Protein AF-A0A2U9IDK9-F1 (afdb_monomer_lite)

Secondary structure (DSSP, 8-state):
-HHHHHHHHHHHHHHHHHTTSEEEEEE-SSS-EEEEEE-HHHHHHHHHHHHHHHHHHHHHHHHHHTT-GGGGGGGTTTHHHHHHTTSS-HHHHHHHHHHHHH-

Foldseek 3Di:
DVVVVVVVVVVVVVVCVVVQQKDWDWDDDPDTDIDIDGDPVVVVVVVVVVVVLLVVLVVLLVCLVVVVCVCNVVCVVSVVVCPVVVSDDPVSVVSVVVVVVVD

Structure (mmCIF, N/CA/C/O backbone):
data_AF-A0A2U9IDK9-F1
#
_entry.id   AF-A0A2U9IDK9-F1
#
loop_
_atom_site.group_PDB
_atom_site.id
_atom_site.type_symbol
_atom_site.label_atom_id
_atom_site.label_alt_id
_atom_site.label_comp_id
_atom_site.label_asym_id
_atom_site.label_entity_id
_atom_site.label_seq_id
_atom_site.pdbx_PDB_ins_code
_atom_site.Cartn_x
_atom_site.Cartn_y
_atom_site.Cartn_z
_atom_site.occupancy
_atom_site.B_iso_or_equiv
_atom_site.auth_seq_id
_atom_site.auth_comp_id
_atom_site.auth_asym_id
_atom_site.auth_atom_id
_atom_site.pdbx_PDB_model_num
ATOM 1 N N . MET A 1 1 ? -22.732 -5.585 -9.496 1.00 64.12 1 MET A N 1
ATOM 2 C CA . MET A 1 1 ? -21.312 -5.197 -9.414 1.00 64.12 1 MET A CA 1
ATOM 3 C C . MET A 1 1 ? -21.057 -4.376 -8.162 1.00 64.12 1 MET A C 1
ATOM 5 O O . MET A 1 1 ? -20.640 -4.989 -7.199 1.00 64.12 1 MET A O 1
ATOM 9 N N . LEU A 1 2 ? -21.481 -3.107 -8.065 1.00 71.50 2 LEU A N 1
ATOM 10 C CA . LEU A 1 2 ? -21.197 -2.252 -6.887 1.00 71.50 2 LEU A CA 1
ATOM 11 C C . LEU A 1 2 ? -21.511 -2.872 -5.511 1.00 71.50 2 LEU A C 1
ATOM 13 O O . LEU A 1 2 ? -20.760 -2.695 -4.563 1.00 71.50 2 LEU A O 1
ATOM 17 N N . ARG A 1 3 ? -22.618 -3.614 -5.377 1.00 75.12 3 ARG A N 1
ATOM 18 C CA . ARG A 1 3 ? -22.968 -4.266 -4.103 1.00 75.12 3 ARG A CA 1
ATOM 19 C C . ARG A 1 3 ? -22.030 -5.423 -3.739 1.00 75.12 3 ARG A C 1
ATOM 21 O O . ARG A 1 3 ? -21.722 -5.598 -2.573 1.00 75.12 3 ARG A O 1
ATOM 28 N N . GLN A 1 4 ? -21.575 -6.172 -4.740 1.00 74.44 4 GLN A N 1
ATOM 29 C CA . GLN A 1 4 ? -20.641 -7.280 -4.556 1.00 74.44 4 GLN A CA 1
ATOM 30 C C . GLN A 1 4 ? -19.267 -6.759 -4.108 1.00 74.44 4 GLN A C 1
ATOM 32 O O . GLN A 1 4 ? -18.688 -7.296 -3.175 1.00 74.44 4 GLN A O 1
ATOM 37 N N . GLU A 1 5 ? -18.806 -5.653 -4.696 1.00 88.38 5 GLU A N 1
ATOM 38 C CA . GLU A 1 5 ? -17.561 -4.981 -4.297 1.00 88.38 5 GLU A CA 1
ATOM 39 C C . GLU A 1 5 ? -17.607 -4.495 -2.839 1.00 88.38 5 GLU A C 1
ATOM 41 O O . GLU A 1 5 ? -16.624 -4.605 -2.109 1.00 88.38 5 GLU A O 1
ATOM 46 N N . VAL A 1 6 ? -18.762 -3.995 -2.381 1.00 89.31 6 VAL A N 1
ATOM 47 C CA . VAL A 1 6 ? -18.945 -3.596 -0.976 1.00 89.31 6 VAL A CA 1
ATOM 48 C C . VAL A 1 6 ? -18.820 -4.797 -0.040 1.00 89.31 6 VAL A C 1
ATOM 50 O O . VAL A 1 6 ? -18.098 -4.712 0.952 1.00 89.31 6 VAL A O 1
ATOM 53 N N . ASP A 1 7 ? -19.476 -5.914 -0.357 1.00 90.50 7 ASP A N 1
ATOM 54 C CA . ASP A 1 7 ? -19.435 -7.121 0.475 1.00 90.50 7 ASP A CA 1
ATOM 55 C C . ASP A 1 7 ? -18.007 -7.705 0.554 1.00 90.50 7 ASP A C 1
ATOM 57 O O . ASP A 1 7 ? -17.561 -8.141 1.621 1.00 90.50 7 ASP A O 1
ATOM 61 N N . GLU A 1 8 ? -17.259 -7.659 -0.553 1.00 94.25 8 GLU A N 1
ATOM 62 C CA . GLU A 1 8 ? -15.853 -8.077 -0.622 1.00 94.25 8 GLU A CA 1
ATOM 63 C C . GLU A 1 8 ? -14.946 -7.186 0.245 1.00 94.25 8 GLU A C 1
ATOM 65 O O . GLU A 1 8 ? -14.144 -7.695 1.034 1.00 94.25 8 GLU A O 1
ATOM 70 N N . ILE A 1 9 ? -15.116 -5.860 0.183 1.00 92.56 9 ILE A N 1
ATOM 71 C CA . ILE A 1 9 ? -14.370 -4.918 1.031 1.00 92.56 9 ILE A CA 1
ATOM 72 C C . ILE A 1 9 ? -14.716 -5.112 2.513 1.00 92.56 9 ILE A C 1
ATOM 74 O O . ILE A 1 9 ? -13.826 -5.083 3.365 1.00 92.56 9 ILE A O 1
ATOM 78 N N . GLU A 1 10 ? -15.987 -5.343 2.851 1.00 92.69 10 GLU A N 1
ATOM 79 C CA . GLU A 1 10 ? -16.385 -5.626 4.232 1.00 92.69 10 GLU A CA 1
ATOM 80 C C . GLU A 1 10 ? -15.751 -6.916 4.765 1.00 92.69 10 GLU A C 1
ATOM 82 O O . GLU A 1 10 ? -15.337 -6.969 5.929 1.00 92.69 10 GLU A O 1
ATOM 87 N N . ALA A 1 11 ? -15.663 -7.960 3.937 1.00 95.06 11 ALA A N 1
ATOM 88 C CA . ALA A 1 11 ? -14.993 -9.203 4.302 1.00 95.06 11 ALA A CA 1
ATOM 89 C C . ALA A 1 11 ? -13.490 -8.984 4.537 1.00 95.06 11 ALA A C 1
ATOM 91 O O . ALA A 1 11 ? -12.954 -9.468 5.538 1.00 95.06 11 ALA A O 1
ATOM 92 N N . LEU A 1 12 ? -12.835 -8.198 3.676 1.00 95.75 12 LEU A N 1
ATOM 93 C CA . LEU A 1 12 ? -11.424 -7.840 3.815 1.00 95.75 12 LEU A CA 1
ATOM 94 C C . LEU A 1 12 ? -11.160 -7.060 5.114 1.00 95.75 12 LEU A C 1
ATOM 96 O O . LEU A 1 12 ? -10.271 -7.418 5.885 1.00 95.75 12 LEU A O 1
ATOM 100 N N . LEU A 1 13 ? -11.975 -6.041 5.410 1.00 95.50 13 LEU A N 1
ATOM 101 C CA . LEU A 1 13 ? -11.854 -5.234 6.631 1.00 95.50 13 LEU A CA 1
ATOM 102 C C . LEU A 1 13 ? -12.035 -6.073 7.903 1.00 95.50 13 LEU A C 1
ATOM 104 O O . LEU A 1 13 ? -11.305 -5.873 8.872 1.00 95.50 13 LEU A O 1
ATOM 108 N N . LYS A 1 14 ? -12.955 -7.047 7.896 1.00 95.25 14 LYS A N 1
ATOM 109 C CA . LYS A 1 14 ? -13.107 -8.010 9.003 1.00 95.25 14 LYS A CA 1
ATOM 110 C C . LYS A 1 14 ? -11.882 -8.913 9.165 1.00 95.25 14 LYS A C 1
ATOM 112 O O . LYS A 1 14 ? -11.560 -9.285 10.292 1.00 95.25 14 LYS A O 1
ATOM 117 N N . GLY A 1 15 ? -11.225 -9.285 8.066 1.00 97.12 15 GLY A N 1
ATOM 118 C CA . GLY A 1 15 ? -9.956 -10.016 8.092 1.00 97.12 15 GLY A CA 1
ATOM 119 C C . GLY A 1 15 ? -8.858 -9.204 8.778 1.00 97.12 15 GLY A C 1
ATOM 120 O O . GLY A 1 15 ? -8.314 -9.638 9.789 1.00 97.12 15 GLY A O 1
ATOM 121 N N . LEU A 1 16 ? -8.639 -7.974 8.310 1.00 97.19 16 LEU A N 1
ATOM 122 C CA . LEU A 1 16 ? -7.647 -7.052 8.875 1.00 97.19 16 LEU A CA 1
ATOM 123 C C . LEU A 1 16 ? -7.913 -6.723 10.352 1.00 97.19 16 LEU A C 1
ATOM 125 O O . LEU A 1 16 ? -6.979 -6.525 11.128 1.00 97.19 16 LEU A O 1
ATOM 129 N N . GLU A 1 17 ? -9.182 -6.651 10.762 1.00 97.06 17 GLU A N 1
ATOM 130 C CA . GLU A 1 17 ? -9.552 -6.444 12.165 1.00 97.06 17 GLU A CA 1
ATOM 131 C C . GLU A 1 17 ? -9.227 -7.673 13.022 1.00 97.06 17 GLU A C 1
ATOM 133 O O . GLU A 1 17 ? -8.688 -7.533 14.119 1.00 97.06 17 GLU A O 1
ATOM 138 N N . ARG A 1 18 ? -9.481 -8.885 12.510 1.00 97.25 18 ARG A N 1
ATOM 139 C CA . ARG A 1 18 ? -9.120 -10.143 13.185 1.00 97.25 18 ARG A CA 1
ATOM 140 C C . ARG A 1 18 ? -7.609 -10.289 13.366 1.00 97.25 18 ARG A C 1
ATOM 142 O O . ARG A 1 18 ? -7.172 -10.828 14.377 1.00 97.25 18 ARG A O 1
ATOM 149 N N . GLU A 1 19 ? -6.831 -9.797 12.409 1.00 97.56 19 GLU A N 1
ATOM 150 C CA . GLU A 1 19 ? -5.364 -9.748 12.464 1.00 97.56 19 GLU A CA 1
ATOM 151 C C . GLU A 1 19 ? -4.835 -8.599 13.339 1.00 97.56 19 GLU A C 1
ATOM 153 O O . GLU A 1 19 ? -3.637 -8.499 13.593 1.00 97.56 19 GLU A O 1
ATOM 158 N N . GLY A 1 20 ? -5.719 -7.728 13.834 1.00 97.81 20 GLY A N 1
ATOM 159 C CA . GLY A 1 20 ? -5.352 -6.603 14.686 1.00 97.81 20 GLY A CA 1
ATOM 160 C C . GLY A 1 20 ? -4.639 -5.472 13.946 1.00 97.81 20 GLY A C 1
ATOM 161 O O . GLY A 1 20 ? -3.946 -4.687 14.589 1.00 97.81 20 GLY A O 1
ATOM 162 N N . LEU A 1 21 ? -4.790 -5.366 12.622 1.00 98.25 21 LEU A N 1
ATOM 163 C CA . LEU A 1 21 ? -4.201 -4.305 11.790 1.00 98.25 21 LEU A CA 1
ATOM 164 C C . LEU A 1 21 ? -5.114 -3.074 11.699 1.00 98.25 21 LEU A C 1
ATOM 166 O O . LEU A 1 21 ? -4.659 -1.930 11.643 1.00 98.25 21 LEU A O 1
ATOM 170 N N . VAL A 1 22 ? -6.427 -3.280 11.740 1.00 97.94 22 VAL A N 1
ATOM 171 C CA . VAL A 1 22 ? -7.405 -2.190 11.817 1.00 97.94 22 VAL A CA 1
ATOM 172 C C . VAL A 1 22 ? -8.298 -2.363 13.033 1.00 97.94 22 VAL A C 1
ATOM 174 O O . VAL A 1 22 ? -8.447 -3.454 13.570 1.00 97.94 22 VAL A O 1
ATOM 177 N N . MET A 1 23 ? -8.911 -1.268 13.462 1.00 96.94 23 MET A N 1
ATOM 178 C CA . MET A 1 23 ? -9.955 -1.281 14.475 1.00 96.94 23 MET A CA 1
ATOM 179 C C . MET A 1 23 ? -11.173 -0.508 13.984 1.00 96.94 23 MET A C 1
ATOM 181 O O . MET A 1 23 ? -11.048 0.628 13.502 1.00 96.94 23 MET A O 1
ATOM 185 N N . GLN A 1 24 ? -12.356 -1.101 14.130 1.00 94.81 24 GLN A N 1
ATOM 186 C CA . GLN A 1 24 ? -13.604 -0.404 13.864 1.00 94.81 24 GLN A CA 1
ATOM 187 C C . GLN A 1 24 ? -13.902 0.609 14.984 1.00 94.81 24 GLN A C 1
ATOM 189 O O . GLN A 1 24 ? -13.743 0.342 16.175 1.00 94.81 24 GLN A O 1
ATOM 194 N N . LYS A 1 25 ? -14.370 1.800 14.603 1.00 91.44 25 LYS A N 1
ATOM 195 C CA . LYS A 1 25 ? -14.879 2.841 15.504 1.00 91.44 25 LYS A CA 1
ATOM 196 C C . LYS A 1 25 ? -16.206 3.379 14.976 1.00 91.44 25 LYS A C 1
ATOM 198 O O . LYS A 1 25 ? -16.489 3.324 13.779 1.00 91.44 25 LYS A O 1
ATOM 203 N N . GLU A 1 26 ? -17.011 3.948 15.864 1.00 92.44 26 GLU A N 1
ATOM 204 C CA . GLU A 1 26 ? -18.168 4.757 15.479 1.00 92.44 26 GLU A CA 1
ATOM 205 C C . GLU A 1 26 ? -17.799 6.240 15.544 1.00 92.44 26 GLU A C 1
ATOM 207 O O . GLU A 1 26 ? -17.248 6.705 16.543 1.00 92.44 26 GLU A O 1
ATOM 212 N N . LYS A 1 27 ? -18.102 7.001 14.488 1.00 90.31 27 LYS A N 1
ATOM 213 C CA . LYS A 1 27 ? -17.866 8.451 14.440 1.00 90.31 27 LYS A CA 1
ATOM 214 C C . LYS A 1 27 ? -19.152 9.199 14.094 1.00 90.31 27 LYS A C 1
ATOM 216 O O . LYS A 1 27 ? -19.850 8.815 13.159 1.00 90.31 27 LYS A O 1
ATOM 221 N N . GLY A 1 28 ? -19.431 10.287 14.814 1.00 88.25 28 GLY A N 1
ATOM 222 C CA . GLY A 1 28 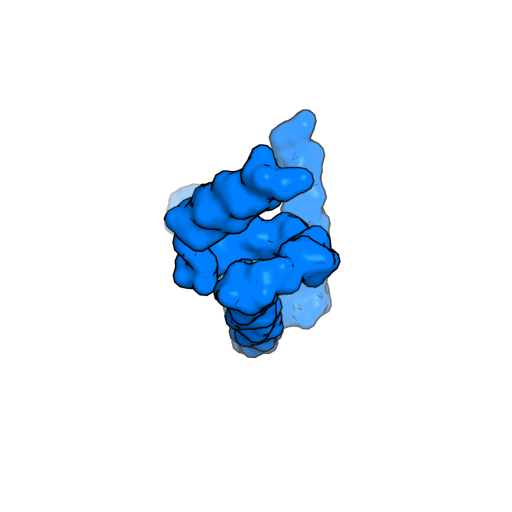? -20.586 11.171 14.595 1.00 88.25 28 GLY A CA 1
ATOM 223 C C . GLY A 1 28 ? -21.464 11.330 15.841 1.00 88.25 28 GLY A C 1
ATOM 224 O O . GLY A 1 28 ? -21.563 10.410 16.646 1.00 88.25 28 GLY A O 1
ATOM 225 N N . LEU A 1 29 ? -22.072 12.513 16.007 1.00 81.50 29 LEU A N 1
ATOM 226 C CA . LEU A 1 29 ? -22.872 12.870 17.193 1.00 81.50 29 LEU A CA 1
ATOM 227 C C . LEU A 1 29 ? -24.368 12.539 17.047 1.00 81.50 29 LEU A C 1
ATOM 229 O O . LEU A 1 29 ? -24.986 12.116 18.014 1.00 81.50 29 LEU A O 1
ATOM 233 N N . ILE A 1 30 ? -24.940 12.716 15.849 1.00 88.38 30 ILE A N 1
ATOM 234 C CA . ILE A 1 30 ? -26.375 12.481 15.570 1.00 88.38 30 ILE A CA 1
ATOM 235 C C . ILE A 1 30 ? -26.558 11.263 14.654 1.00 88.38 30 ILE A C 1
ATOM 237 O O . ILE A 1 30 ? -27.379 10.395 14.925 1.00 88.38 30 ILE A O 1
ATOM 241 N N . PHE A 1 31 ? -25.734 11.152 13.608 1.00 88.88 31 PHE A N 1
ATOM 242 C CA . PHE A 1 31 ? -25.643 9.959 12.767 1.00 88.88 31 PHE A CA 1
ATOM 243 C C . PHE A 1 31 ? -24.277 9.319 12.963 1.00 88.88 31 PHE A C 1
ATOM 245 O O . PHE A 1 31 ? -23.257 9.887 12.561 1.00 88.88 31 PHE A O 1
ATOM 252 N N . LYS A 1 32 ? -24.254 8.144 13.591 1.00 89.19 32 LYS A N 1
ATOM 253 C CA . LYS A 1 32 ? -23.028 7.370 13.762 1.00 89.19 32 LYS A CA 1
ATOM 254 C C . LYS A 1 32 ? -22.682 6.644 12.465 1.00 89.19 32 LYS A C 1
ATOM 256 O O . LYS A 1 32 ? -23.529 5.979 11.875 1.00 89.19 32 LYS A O 1
ATOM 261 N N . ARG A 1 33 ? -21.430 6.760 12.026 1.00 91.00 33 ARG A N 1
ATOM 262 C CA . ARG A 1 33 ? -20.870 6.033 10.880 1.00 91.00 33 ARG A CA 1
ATOM 263 C C . ARG A 1 33 ? -19.801 5.064 11.358 1.00 91.00 33 ARG A C 1
ATOM 265 O O . ARG A 1 33 ? -18.998 5.422 12.223 1.00 91.00 33 ARG A O 1
ATOM 272 N N . LYS A 1 34 ? -19.770 3.869 10.765 1.00 89.75 34 LYS A N 1
ATOM 273 C CA . LYS A 1 34 ? -18.645 2.945 10.919 1.00 89.75 34 LYS A CA 1
ATOM 274 C C . LYS A 1 34 ? -17.433 3.539 10.211 1.00 89.75 34 LYS A C 1
ATOM 276 O O . LYS A 1 34 ? -17.523 3.922 9.048 1.00 89.75 34 LYS A O 1
ATOM 281 N N . VAL A 1 35 ? -16.323 3.637 10.925 1.00 92.94 35 VAL A N 1
ATOM 282 C CA . VAL A 1 35 ? -15.026 4.039 10.381 1.00 92.94 35 VAL A CA 1
ATOM 283 C C . VAL A 1 35 ? -13.979 3.037 10.838 1.00 92.94 35 VAL A C 1
ATOM 285 O O . VAL A 1 35 ? -14.103 2.465 11.917 1.00 92.94 35 VAL A O 1
ATOM 288 N N . TYR A 1 36 ? -12.938 2.853 10.038 1.00 94.81 36 TYR A N 1
ATOM 289 C CA . TYR A 1 36 ? -11.795 2.021 10.394 1.00 94.81 36 TYR A CA 1
ATOM 290 C C . TYR A 1 36 ? -10.577 2.916 10.589 1.00 94.81 36 TYR A C 1
ATOM 292 O O . TYR A 1 36 ? -10.377 3.881 9.851 1.00 94.81 36 TYR A O 1
ATOM 300 N N . GLY A 1 37 ? -9.792 2.627 11.620 1.00 95.62 37 GLY A N 1
ATOM 301 C CA . GLY A 1 37 ? -8.490 3.247 11.838 1.00 95.62 37 GLY A CA 1
ATOM 302 C C . GLY A 1 37 ? -7.418 2.178 11.944 1.00 95.62 37 GLY A C 1
ATOM 303 O O . GLY A 1 37 ? -7.699 1.082 12.423 1.00 95.62 37 GLY A O 1
ATOM 304 N N . LEU A 1 38 ? -6.197 2.505 11.529 1.00 97.62 38 LEU A N 1
ATOM 305 C CA . LEU A 1 38 ? -5.049 1.634 11.758 1.00 97.62 38 LEU A CA 1
ATOM 306 C C . LEU A 1 38 ? -4.776 1.514 13.260 1.00 97.62 38 LEU A C 1
ATOM 308 O O . LEU A 1 38 ? -4.851 2.498 14.005 1.00 97.62 38 LEU A O 1
ATOM 312 N N . THR A 1 39 ? -4.447 0.305 13.693 1.00 98.06 39 THR A N 1
ATOM 313 C CA . THR A 1 39 ? -3.791 0.072 14.982 1.00 98.06 39 THR A CA 1
ATOM 314 C C . THR A 1 39 ? -2.301 0.440 14.869 1.00 98.06 39 THR A C 1
ATOM 316 O O . THR A 1 39 ? -1.810 0.692 13.764 1.00 98.06 39 THR A O 1
ATOM 319 N N . PRO A 1 40 ? -1.534 0.474 15.976 1.00 98.19 40 PRO A N 1
ATOM 320 C CA . PRO A 1 40 ? -0.083 0.639 15.894 1.00 98.19 40 PRO A CA 1
ATOM 321 C C . PRO A 1 40 ? 0.599 -0.427 15.021 1.00 98.19 40 PRO A C 1
ATOM 323 O O . PRO A 1 40 ? 1.434 -0.075 14.192 1.00 98.19 40 PRO A O 1
ATOM 326 N N . SER A 1 41 ? 0.198 -1.698 15.147 1.00 97.81 41 SER A N 1
ATOM 327 C CA . SER A 1 41 ? 0.698 -2.797 14.309 1.00 97.81 41 SER A CA 1
ATOM 328 C C . SER A 1 41 ? 0.278 -2.640 12.850 1.00 97.81 41 SER A C 1
ATOM 330 O O . SER A 1 41 ? 1.103 -2.811 11.962 1.00 97.81 41 SER A O 1
ATOM 332 N N . GLY A 1 42 ? -0.964 -2.230 12.580 1.00 98.31 42 GLY A N 1
ATOM 333 C CA . GLY A 1 42 ? -1.410 -1.947 11.216 1.00 98.31 42 GLY A CA 1
ATOM 334 C C . GLY A 1 42 ? -0.675 -0.787 10.562 1.00 98.31 42 GLY A C 1
ATOM 335 O O . GLY A 1 42 ? -0.417 -0.820 9.365 1.00 98.31 42 GLY A O 1
ATOM 336 N N . LEU A 1 43 ? -0.302 0.235 11.335 1.00 98.31 43 LEU A N 1
ATOM 337 C CA . LEU A 1 43 ? 0.532 1.321 10.833 1.00 98.31 43 LEU A CA 1
ATOM 338 C C . LEU A 1 43 ? 1.950 0.844 10.508 1.00 98.31 43 LEU A C 1
ATOM 340 O O . LEU A 1 43 ? 2.520 1.288 9.515 1.00 98.31 43 LEU A O 1
ATOM 344 N N . GLU A 1 44 ? 2.530 -0.021 11.338 1.00 98.25 44 GLU A N 1
ATOM 345 C CA . GLU A 1 44 ? 3.833 -0.626 11.054 1.00 98.25 44 GLU A CA 1
ATOM 346 C C . GLU A 1 44 ? 3.781 -1.474 9.778 1.00 98.25 44 GLU A C 1
ATOM 348 O O . GLU A 1 44 ? 4.621 -1.303 8.898 1.00 98.25 44 GLU A O 1
ATOM 353 N N . GLU A 1 45 ? 2.753 -2.308 9.633 1.00 98.00 45 GLU A N 1
ATOM 354 C CA . GLU A 1 45 ? 2.561 -3.150 8.452 1.00 98.00 45 GLU A CA 1
ATOM 355 C C . GLU A 1 45 ? 2.334 -2.316 7.185 1.00 98.00 45 GLU A C 1
ATOM 357 O O . GLU A 1 45 ? 2.975 -2.538 6.161 1.00 98.00 45 GLU A O 1
ATOM 362 N N . ALA A 1 46 ? 1.503 -1.272 7.264 1.00 96.62 46 ALA A N 1
ATOM 363 C CA . ALA A 1 46 ? 1.284 -0.354 6.149 1.00 96.62 46 ALA A CA 1
ATOM 364 C C . ALA A 1 46 ? 2.575 0.368 5.724 1.00 96.62 46 ALA A C 1
ATOM 366 O O . ALA A 1 46 ? 2.768 0.636 4.539 1.00 96.62 46 ALA A O 1
ATOM 367 N N . LYS A 1 47 ? 3.472 0.679 6.670 1.00 97.81 47 LYS A N 1
ATOM 368 C CA . LYS A 1 47 ? 4.786 1.258 6.357 1.00 97.81 47 LYS A CA 1
ATOM 369 C C . LYS A 1 47 ? 5.688 0.260 5.636 1.00 97.81 47 LYS A C 1
ATOM 371 O O . LYS A 1 47 ? 6.292 0.652 4.646 1.00 97.81 47 LYS A O 1
ATOM 376 N N . LYS A 1 48 ? 5.736 -1.000 6.083 1.00 98.06 48 LYS A N 1
ATOM 377 C CA . LYS A 1 48 ? 6.495 -2.068 5.406 1.00 98.06 48 LYS A CA 1
ATOM 378 C C . LYS A 1 48 ? 5.988 -2.288 3.983 1.00 98.06 48 LYS A C 1
ATOM 380 O O . LYS A 1 48 ? 6.766 -2.233 3.040 1.00 98.06 48 LYS A O 1
ATOM 385 N N . ALA A 1 49 ? 4.670 -2.403 3.813 1.00 96.56 49 ALA A N 1
ATOM 386 C CA . ALA A 1 49 ? 4.055 -2.538 2.495 1.00 96.56 49 ALA A CA 1
ATOM 387 C C . ALA A 1 49 ? 4.361 -1.338 1.578 1.00 96.56 49 ALA A C 1
ATOM 389 O O . ALA A 1 49 ? 4.597 -1.513 0.383 1.00 96.56 49 ALA A O 1
ATOM 390 N N . LYS A 1 50 ? 4.387 -0.115 2.129 1.00 96.94 50 LYS A N 1
ATOM 391 C CA . LYS A 1 50 ? 4.786 1.089 1.388 1.00 96.94 50 LYS A CA 1
ATOM 392 C C . LYS A 1 50 ? 6.252 1.034 0.963 1.00 96.94 50 LYS A C 1
ATOM 394 O O . LYS A 1 50 ? 6.537 1.339 -0.187 1.00 96.94 50 LYS A O 1
ATOM 399 N N . GLU A 1 51 ? 7.154 0.645 1.857 1.00 98.06 51 GLU A N 1
ATOM 400 C CA . GLU A 1 51 ? 8.587 0.510 1.566 1.00 98.06 51 GLU A CA 1
ATOM 401 C C . GLU A 1 51 ? 8.841 -0.547 0.479 1.00 98.06 51 GLU A C 1
ATOM 403 O O . GLU A 1 51 ? 9.578 -0.302 -0.477 1.00 98.06 51 GLU A O 1
ATOM 408 N N . ASP A 1 52 ? 8.160 -1.691 0.548 1.00 97.31 52 ASP A N 1
ATOM 409 C CA . ASP A 1 52 ? 8.220 -2.719 -0.493 1.00 97.31 52 ASP A CA 1
ATOM 410 C C . ASP A 1 52 ? 7.727 -2.195 -1.848 1.00 97.31 52 ASP A C 1
ATOM 412 O O . ASP A 1 52 ? 8.336 -2.469 -2.887 1.00 97.31 52 ASP A O 1
ATOM 416 N N . LEU A 1 53 ? 6.647 -1.409 -1.851 1.00 97.56 53 LEU A N 1
ATOM 417 C CA . LEU A 1 53 ? 6.119 -0.793 -3.064 1.00 97.56 53 LEU A CA 1
ATOM 418 C C . LEU A 1 53 ? 7.073 0.268 -3.634 1.00 97.56 53 LEU A C 1
ATOM 420 O O . LEU A 1 53 ? 7.279 0.303 -4.844 1.00 97.56 53 LEU A O 1
ATOM 424 N N . GLU A 1 54 ? 7.706 1.080 -2.785 1.00 97.81 54 GLU A N 1
ATOM 425 C CA . G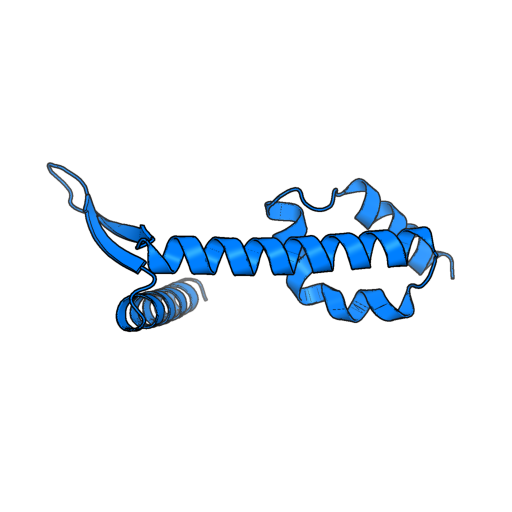LU A 1 54 ? 8.739 2.047 -3.185 1.00 97.81 54 GLU A CA 1
ATOM 426 C C . GLU A 1 54 ? 9.948 1.338 -3.805 1.00 97.81 54 GLU A C 1
ATOM 428 O O . GLU A 1 54 ? 10.451 1.747 -4.852 1.00 97.81 54 GLU A O 1
ATOM 433 N N . ASN A 1 55 ? 10.375 0.216 -3.223 1.00 97.44 55 ASN A N 1
ATOM 434 C CA . ASN A 1 55 ? 11.444 -0.610 -3.776 1.00 97.44 55 ASN A CA 1
ATOM 435 C C . ASN A 1 55 ? 11.084 -1.166 -5.159 1.00 97.44 55 ASN A C 1
ATOM 437 O O . ASN A 1 55 ? 11.927 -1.186 -6.059 1.00 97.44 55 ASN A O 1
ATOM 441 N N . LYS A 1 56 ? 9.836 -1.600 -5.356 1.00 96.50 56 LYS A N 1
ATOM 442 C CA . LYS A 1 56 ? 9.343 -2.031 -6.671 1.00 96.50 56 LYS A CA 1
ATOM 443 C C . LYS A 1 56 ? 9.271 -0.869 -7.665 1.00 96.50 56 LYS A C 1
ATOM 445 O O . LYS A 1 56 ? 9.717 -1.035 -8.795 1.00 96.50 56 LYS A O 1
ATOM 450 N N . ALA A 1 57 ? 8.788 0.301 -7.247 1.00 96.12 57 ALA A N 1
ATOM 451 C CA . ALA A 1 57 ? 8.737 1.497 -8.087 1.00 96.12 57 ALA A CA 1
ATOM 452 C C . ALA A 1 57 ? 10.140 1.897 -8.567 1.00 96.12 57 ALA A C 1
ATOM 454 O O . ALA A 1 57 ? 10.349 2.117 -9.757 1.00 96.12 57 ALA A O 1
ATOM 455 N N . ASN A 1 58 ? 11.132 1.879 -7.673 1.00 95.94 58 ASN A N 1
ATOM 456 C CA . ASN A 1 58 ? 12.528 2.147 -8.022 1.00 95.94 58 ASN A CA 1
ATOM 457 C C . ASN A 1 58 ? 13.079 1.147 -9.049 1.00 95.94 58 ASN A C 1
ATOM 459 O O . ASN A 1 58 ? 13.762 1.549 -9.991 1.00 95.94 58 ASN A O 1
ATOM 463 N N . LYS A 1 59 ? 12.766 -0.148 -8.907 1.00 95.06 59 LYS A N 1
ATOM 464 C CA . LYS A 1 59 ? 13.161 -1.174 -9.887 1.00 95.06 59 LYS A CA 1
ATOM 465 C C . LYS A 1 59 ? 12.501 -0.957 -11.246 1.00 95.06 59 LYS A C 1
ATOM 467 O O . LYS A 1 59 ? 13.177 -1.080 -12.261 1.00 95.06 59 LYS A O 1
ATOM 472 N N . LEU A 1 60 ? 11.216 -0.601 -11.268 1.00 93.62 60 LEU A N 1
ATOM 473 C CA . LEU A 1 60 ? 10.501 -0.269 -12.500 1.00 93.62 60 LEU A CA 1
ATOM 474 C C . LEU A 1 60 ? 11.147 0.932 -13.206 1.00 93.62 60 LEU A C 1
ATOM 476 O O . LEU A 1 60 ? 11.427 0.860 -14.399 1.00 93.62 60 LEU A O 1
ATOM 480 N N . ILE A 1 61 ? 11.448 2.006 -12.470 1.00 92.69 61 ILE A N 1
ATOM 481 C CA . ILE A 1 61 ? 12.123 3.195 -13.013 1.00 92.69 61 ILE A CA 1
ATOM 482 C C . ILE A 1 61 ? 13.479 2.817 -13.624 1.00 92.69 61 ILE A C 1
ATOM 484 O O . ILE A 1 61 ? 13.785 3.226 -14.742 1.00 92.69 61 ILE A O 1
ATOM 488 N N . GLN A 1 62 ? 14.277 2.005 -12.924 1.00 92.62 62 GLN A N 1
ATOM 489 C CA . GLN A 1 62 ? 15.565 1.528 -13.437 1.00 92.62 62 GLN A CA 1
ATOM 490 C C . GLN A 1 62 ? 15.410 0.674 -14.701 1.00 92.62 62 GLN A C 1
ATOM 492 O O . GLN A 1 62 ? 16.186 0.838 -15.640 1.00 92.62 62 GLN A O 1
ATOM 497 N N . ALA A 1 63 ? 14.412 -0.212 -14.749 1.00 91.00 63 ALA A N 1
ATOM 498 C CA . ALA A 1 63 ? 14.135 -1.034 -15.924 1.00 91.00 63 ALA A CA 1
ATOM 499 C C . ALA A 1 63 ? 13.810 -0.168 -17.154 1.00 91.00 63 ALA A C 1
ATOM 501 O O . ALA A 1 63 ? 14.392 -0.376 -18.216 1.00 91.00 63 ALA A O 1
ATOM 502 N N . ILE A 1 64 ? 12.969 0.861 -16.984 1.00 88.75 64 ILE A N 1
ATOM 503 C CA . ILE A 1 64 ? 12.628 1.829 -18.041 1.00 88.75 64 ILE A CA 1
ATOM 504 C C . ILE A 1 64 ? 13.873 2.572 -18.525 1.00 88.75 64 ILE A C 1
ATOM 506 O O . ILE A 1 64 ? 14.136 2.625 -19.721 1.00 88.75 64 ILE A O 1
ATOM 510 N N . GLN A 1 65 ? 14.662 3.123 -17.600 1.00 87.88 65 GLN A N 1
ATOM 511 C CA . GLN A 1 65 ? 15.856 3.907 -17.937 1.00 87.88 65 GLN A CA 1
ATOM 512 C C . GLN A 1 65 ? 16.918 3.090 -18.680 1.00 87.88 65 GLN A C 1
ATOM 514 O O . GLN A 1 65 ? 17.626 3.628 -19.529 1.00 87.88 65 GLN A O 1
ATOM 519 N N . ASN A 1 66 ? 17.021 1.798 -18.370 1.00 89.88 66 ASN A N 1
ATOM 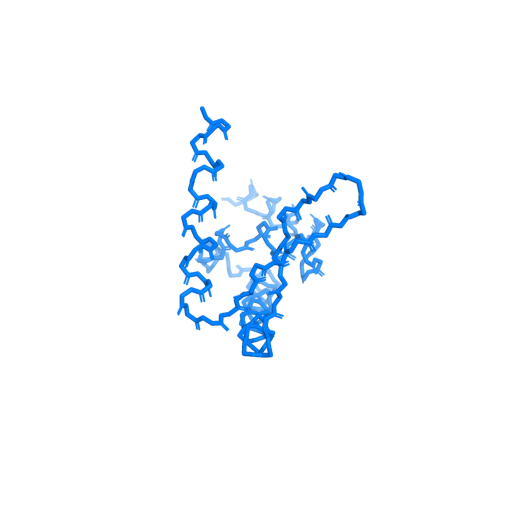520 C CA . ASN A 1 66 ? 17.964 0.886 -19.012 1.00 89.88 66 ASN A CA 1
ATOM 521 C C . ASN A 1 66 ? 17.413 0.255 -20.303 1.00 89.88 66 ASN A C 1
ATOM 523 O O . ASN A 1 66 ? 18.140 -0.489 -20.959 1.00 89.88 66 ASN A O 1
ATOM 527 N N . GLY A 1 67 ? 16.147 0.510 -20.657 1.00 86.81 67 GLY A N 1
ATOM 528 C CA . GLY A 1 67 ? 15.474 -0.136 -21.785 1.00 86.81 67 GLY A CA 1
ATOM 529 C C . GLY A 1 67 ? 15.247 -1.643 -21.594 1.00 86.81 67 GLY A C 1
ATOM 530 O O . GLY A 1 67 ? 15.076 -2.369 -22.573 1.00 86.81 67 GLY A O 1
ATOM 531 N N . ASP A 1 68 ? 15.263 -2.142 -20.353 1.00 87.25 68 ASP A N 1
ATOM 532 C CA . ASP A 1 68 ? 14.974 -3.547 -20.039 1.00 87.25 68 ASP A CA 1
ATOM 533 C C . ASP A 1 68 ? 13.470 -3.740 -19.818 1.00 87.25 68 ASP A C 1
ATOM 535 O O . ASP A 1 68 ? 12.972 -3.894 -18.698 1.00 87.25 68 ASP A O 1
ATOM 539 N N . TYR A 1 69 ? 12.725 -3.726 -20.921 1.00 83.00 69 TYR A N 1
ATOM 540 C CA . TYR A 1 69 ? 11.267 -3.812 -20.878 1.00 83.00 69 TYR A CA 1
ATOM 541 C C . TYR A 1 69 ? 10.744 -5.208 -20.484 1.00 83.00 69 TYR A C 1
ATOM 543 O O . TYR A 1 69 ? 9.561 -5.363 -20.180 1.00 83.00 69 TYR A O 1
ATOM 551 N N . SER A 1 70 ? 11.613 -6.227 -20.422 1.00 84.00 70 SER A N 1
ATOM 552 C CA . SER A 1 70 ? 11.232 -7.607 -20.084 1.00 84.00 70 SER A CA 1
ATOM 553 C C . SER A 1 70 ? 10.711 -7.757 -18.649 1.00 84.00 70 SER A C 1
ATOM 555 O O 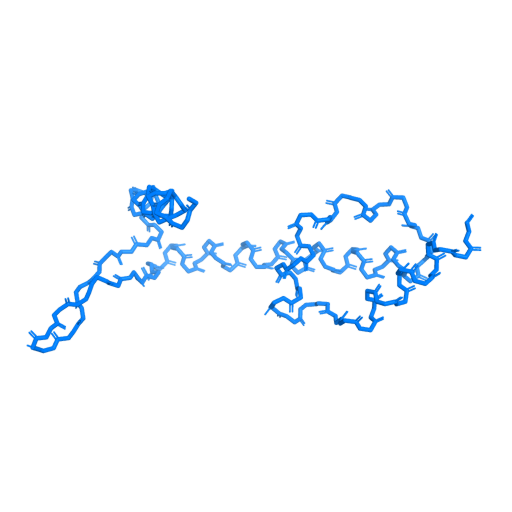. SER A 1 70 ? 9.895 -8.633 -18.366 1.00 84.00 70 SER A O 1
ATOM 557 N N . GLN A 1 71 ? 11.149 -6.874 -17.748 1.00 82.62 71 GLN A N 1
ATOM 558 C CA . GLN A 1 71 ? 10.805 -6.913 -16.326 1.00 82.62 71 GLN A CA 1
ATOM 559 C C . GLN A 1 71 ? 9.526 -6.131 -15.994 1.00 82.62 71 GLN A C 1
ATOM 561 O O . GLN A 1 71 ? 8.987 -6.284 -14.899 1.00 82.62 71 GLN A O 1
ATOM 566 N N . ILE A 1 72 ? 9.007 -5.312 -16.916 1.00 85.19 72 ILE A N 1
ATOM 567 C CA . ILE A 1 72 ? 7.883 -4.394 -16.655 1.00 85.19 72 ILE A CA 1
ATOM 568 C C . ILE A 1 72 ? 6.599 -5.143 -16.304 1.00 85.19 72 ILE A C 1
ATOM 570 O O . ILE A 1 72 ? 5.894 -4.737 -15.381 1.00 85.19 72 ILE A O 1
ATOM 574 N N . GLN A 1 73 ? 6.328 -6.261 -16.988 1.00 85.19 73 GLN A N 1
ATOM 575 C CA . GLN A 1 73 ? 5.119 -7.066 -16.768 1.00 85.19 73 GLN A CA 1
ATOM 576 C C . GLN A 1 73 ? 4.980 -7.519 -15.308 1.00 85.19 73 GLN A C 1
ATOM 578 O O . GLN A 1 73 ? 3.875 -7.637 -14.789 1.00 85.19 73 GLN A O 1
ATOM 583 N N . SER A 1 74 ? 6.104 -7.708 -14.606 1.00 88.88 74 SER A N 1
ATOM 584 C CA . SER A 1 74 ? 6.100 -8.109 -13.194 1.00 88.88 74 SER A CA 1
ATOM 585 C C . SER A 1 74 ? 5.558 -7.038 -12.237 1.00 88.88 74 SER A C 1
ATOM 587 O O . SER A 1 74 ? 5.243 -7.353 -11.091 1.00 88.88 74 SER A O 1
ATOM 589 N N . PHE A 1 75 ? 5.419 -5.792 -12.702 1.00 91.44 75 PHE A N 1
ATOM 590 C CA . PHE A 1 75 ? 4.939 -4.656 -11.916 1.00 91.44 75 PHE A CA 1
ATOM 591 C C . PHE A 1 75 ? 3.517 -4.208 -12.292 1.00 91.44 75 PHE A C 1
ATOM 593 O O . PHE A 1 75 ? 2.987 -3.311 -11.640 1.00 91.44 75 PHE A O 1
ATOM 600 N N . GLU A 1 76 ? 2.874 -4.811 -13.302 1.00 89.31 76 GLU A N 1
ATOM 601 C CA . GLU A 1 76 ? 1.581 -4.353 -13.850 1.00 89.31 76 GLU A CA 1
ATOM 602 C C . GLU A 1 76 ? 0.482 -4.182 -12.796 1.00 89.31 76 GLU A C 1
ATOM 604 O O . GLU A 1 76 ? -0.241 -3.184 -12.815 1.00 89.31 76 GLU A O 1
ATOM 609 N N . SER A 1 77 ? 0.381 -5.114 -11.843 1.00 92.19 77 SER A N 1
ATOM 610 C CA . SER A 1 77 ? -0.619 -5.056 -10.768 1.00 92.19 77 SER A CA 1
ATOM 611 C C . SER A 1 77 ? -0.406 -3.892 -9.802 1.00 92.19 77 SER A C 1
ATOM 613 O O . SER A 1 77 ? -1.353 -3.439 -9.160 1.00 92.19 77 SER A O 1
ATOM 615 N N . ASP A 1 78 ? 0.830 -3.410 -9.695 1.00 94.56 78 ASP A N 1
ATOM 616 C CA . ASP A 1 78 ? 1.251 -2.458 -8.673 1.00 94.56 78 ASP A CA 1
ATOM 617 C C . ASP A 1 78 ? 1.319 -1.024 -9.224 1.00 94.56 78 ASP A C 1
ATOM 619 O O . ASP A 1 78 ? 1.176 -0.065 -8.462 1.00 94.56 78 ASP A O 1
ATOM 623 N N . ILE A 1 79 ? 1.464 -0.862 -10.548 1.00 92.31 79 ILE A N 1
ATOM 624 C CA . ILE A 1 79 ? 1.530 0.436 -11.243 1.00 92.31 79 ILE A CA 1
ATOM 625 C C . ILE A 1 79 ? 0.386 1.388 -10.847 1.00 92.31 79 ILE A C 1
ATOM 627 O O . ILE A 1 79 ? 0.684 2.539 -10.507 1.00 92.31 79 ILE A O 1
ATOM 631 N N . PRO A 1 80 ? -0.901 0.973 -10.822 1.00 92.94 80 PRO A N 1
ATOM 632 C CA . PRO A 1 80 ? -1.985 1.872 -10.424 1.00 92.94 80 PRO A CA 1
ATOM 633 C C . PRO A 1 80 ? -1.803 2.436 -9.011 1.00 92.94 80 PRO A C 1
ATOM 635 O O . PRO A 1 80 ? -2.087 3.609 -8.765 1.00 92.94 80 PRO A O 1
ATOM 638 N N . LEU A 1 81 ? -1.299 1.619 -8.082 1.00 94.88 81 LEU A N 1
ATOM 639 C CA . LEU A 1 81 ? -1.072 2.033 -6.702 1.00 94.88 81 LEU A CA 1
ATOM 640 C C . LEU A 1 81 ? 0.171 2.923 -6.575 1.00 94.88 81 LEU A C 1
ATOM 642 O O . LEU A 1 81 ? 0.124 3.929 -5.869 1.00 94.88 81 LEU A O 1
ATOM 646 N N . MET A 1 82 ? 1.253 2.604 -7.291 1.00 96.00 82 MET A N 1
ATOM 647 C CA . MET A 1 82 ? 2.453 3.447 -7.358 1.00 96.00 82 MET A CA 1
ATOM 648 C C . MET A 1 82 ? 2.123 4.854 -7.877 1.00 96.00 82 MET A C 1
ATOM 650 O O . MET A 1 82 ? 2.594 5.838 -7.308 1.00 96.00 82 MET A O 1
ATOM 654 N N . LEU A 1 83 ? 1.277 4.960 -8.908 1.00 93.94 83 LEU A N 1
ATOM 655 C CA . LEU A 1 83 ? 0.770 6.238 -9.421 1.00 93.94 83 LEU A CA 1
ATOM 656 C C . LEU A 1 83 ? -0.073 6.983 -8.387 1.00 93.94 83 LEU A C 1
ATOM 658 O O . LEU A 1 83 ? 0.137 8.171 -8.156 1.00 93.94 83 LEU A O 1
ATOM 662 N N . ALA A 1 84 ? -1.034 6.294 -7.764 1.00 94.75 84 ALA A N 1
ATOM 663 C CA . ALA A 1 84 ? -1.929 6.897 -6.779 1.00 94.75 84 ALA A CA 1
ATOM 664 C C . ALA A 1 84 ? -1.170 7.472 -5.570 1.00 94.75 84 ALA A C 1
ATOM 666 O O . ALA A 1 84 ? -1.628 8.429 -4.947 1.00 94.75 84 ALA A O 1
ATOM 667 N N . LEU A 1 85 ? -0.007 6.897 -5.254 1.00 95.31 85 LEU A N 1
ATOM 668 C CA . LEU A 1 85 ? 0.890 7.340 -4.187 1.00 95.31 85 LEU A CA 1
ATOM 669 C C . LEU A 1 85 ? 2.028 8.250 -4.679 1.00 95.31 85 LEU A C 1
ATOM 671 O O . LEU A 1 85 ? 2.916 8.578 -3.891 1.00 95.31 85 LEU A O 1
ATOM 675 N N . SER A 1 86 ? 2.005 8.666 -5.949 1.00 94.50 86 SER A N 1
ATOM 676 C CA . SER A 1 86 ? 3.012 9.526 -6.585 1.00 94.50 86 SER A CA 1
ATOM 677 C C . SER A 1 86 ? 4.446 8.982 -6.518 1.00 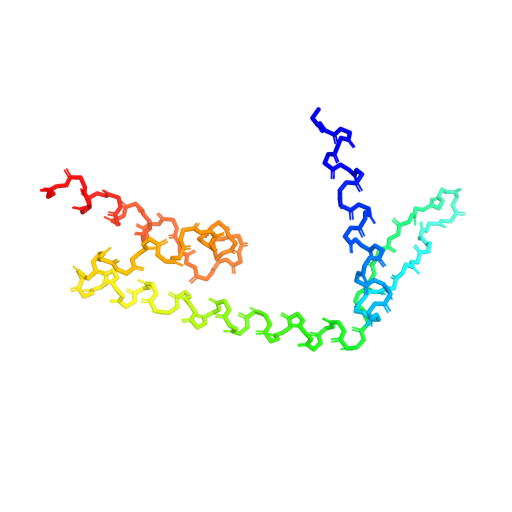94.50 86 SER A C 1
ATOM 679 O O . SER A 1 86 ? 5.403 9.753 -6.479 1.00 94.50 86 SER A O 1
ATOM 681 N N . MET A 1 87 ? 4.608 7.657 -6.484 1.00 95.75 87 MET A N 1
ATOM 682 C CA . MET A 1 87 ? 5.917 6.988 -6.525 1.00 95.75 87 MET A CA 1
ATOM 683 C C . MET A 1 87 ? 6.485 6.941 -7.945 1.00 95.75 87 MET A C 1
ATOM 685 O O . MET A 1 87 ? 7.696 6.947 -8.135 1.00 95.75 87 MET A O 1
ATOM 689 N N . ILE A 1 88 ? 5.595 6.905 -8.936 1.00 93.38 88 ILE A N 1
ATOM 690 C CA . ILE A 1 88 ? 5.900 7.078 -10.354 1.00 93.38 88 ILE A CA 1
ATOM 691 C C . ILE A 1 88 ? 4.962 8.143 -10.919 1.00 93.38 88 ILE A C 1
ATOM 693 O O . ILE A 1 88 ? 3.859 8.335 -10.405 1.00 93.38 88 ILE A O 1
ATOM 697 N N . ASP A 1 89 ? 5.385 8.832 -11.974 1.00 90.69 89 ASP A N 1
ATOM 698 C CA . ASP A 1 89 ? 4.570 9.838 -12.645 1.00 90.69 89 ASP A CA 1
ATOM 699 C C . ASP A 1 89 ? 4.002 9.340 -13.983 1.00 90.69 89 ASP A C 1
ATOM 701 O O . ASP A 1 89 ? 4.471 8.377 -14.597 1.00 90.69 89 ASP A O 1
ATOM 705 N N . MET A 1 90 ? 2.952 10.022 -14.443 1.00 87.44 90 MET A N 1
ATOM 706 C CA . MET A 1 90 ? 2.270 9.688 -15.694 1.00 87.44 90 MET A CA 1
ATOM 707 C C . MET A 1 90 ? 3.136 9.917 -16.937 1.00 87.44 90 MET A C 1
ATOM 709 O O . MET A 1 90 ? 2.886 9.276 -17.955 1.00 87.44 90 MET A O 1
ATOM 713 N N . MET A 1 91 ? 4.131 10.809 -16.887 1.00 87.94 91 MET A N 1
ATOM 714 C CA . MET A 1 91 ? 5.010 11.055 -18.034 1.00 87.94 91 MET A CA 1
ATOM 715 C C . MET A 1 91 ? 5.948 9.867 -18.250 1.00 87.94 91 MET A C 1
ATOM 717 O O . MET A 1 91 ? 6.138 9.454 -19.391 1.00 87.94 91 MET A O 1
ATOM 721 N N . MET A 1 92 ? 6.457 9.257 -17.174 1.00 86.19 92 MET A N 1
ATOM 722 C CA . MET A 1 92 ? 7.234 8.016 -17.257 1.00 86.19 92 MET A CA 1
ATOM 723 C C . MET A 1 92 ? 6.435 6.884 -17.9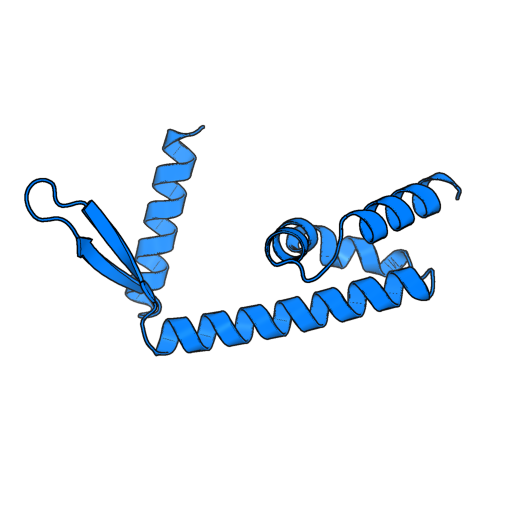10 1.00 86.19 92 MET A C 1
ATOM 725 O O . MET A 1 92 ? 6.955 6.194 -18.785 1.00 86.19 92 MET A O 1
ATOM 729 N N . LEU A 1 93 ? 5.157 6.718 -17.549 1.00 84.44 93 LEU A N 1
ATOM 730 C CA . LEU A 1 93 ? 4.303 5.703 -18.178 1.00 84.44 93 LEU A CA 1
ATOM 731 C C . LEU A 1 93 ? 4.001 6.003 -19.647 1.00 84.44 93 LEU A C 1
ATOM 733 O O . LEU A 1 93 ? 3.953 5.084 -20.460 1.00 84.44 93 LEU A O 1
ATOM 737 N N . GLN A 1 94 ? 3.805 7.274 -20.004 1.00 85.31 94 GLN A N 1
ATOM 738 C CA . GLN A 1 94 ? 3.641 7.672 -21.403 1.00 85.31 94 GLN A CA 1
ATOM 739 C C . GLN A 1 94 ? 4.895 7.371 -22.228 1.00 85.31 94 GLN A C 1
ATOM 741 O O . GLN A 1 94 ? 4.764 6.853 -23.335 1.00 85.31 94 GLN A O 1
ATOM 746 N N . GLY A 1 95 ? 6.084 7.646 -21.679 1.00 82.50 95 GLY A N 1
ATOM 747 C CA . GLY A 1 95 ? 7.363 7.300 -22.301 1.00 82.50 95 GLY A CA 1
ATOM 748 C C . GLY A 1 95 ? 7.502 5.795 -22.525 1.00 82.50 95 GLY A C 1
ATOM 749 O O . GLY A 1 95 ? 7.719 5.367 -23.650 1.00 82.50 95 GLY A O 1
ATOM 750 N N . LEU A 1 96 ? 7.244 4.990 -21.489 1.00 82.31 96 LEU A N 1
ATOM 751 C CA . LEU A 1 96 ? 7.246 3.527 -21.582 1.00 82.31 96 LEU A CA 1
ATOM 752 C C . LEU A 1 96 ? 6.288 3.012 -22.660 1.00 82.31 96 LEU A C 1
ATOM 754 O O . LEU A 1 96 ? 6.668 2.162 -23.458 1.00 82.31 96 LEU A O 1
ATOM 758 N N . MET A 1 97 ? 5.054 3.525 -22.713 1.00 82.94 97 MET A N 1
ATOM 759 C CA . MET A 1 97 ? 4.104 3.117 -23.751 1.00 82.94 97 MET A CA 1
ATOM 760 C C . MET A 1 97 ? 4.619 3.484 -25.142 1.00 82.94 97 MET A C 1
ATOM 762 O O . MET A 1 97 ? 4.582 2.646 -26.035 1.00 82.94 97 MET A O 1
ATOM 766 N N . PHE A 1 98 ? 5.116 4.708 -25.326 1.00 82.62 98 PHE A N 1
ATOM 767 C CA . PHE A 1 98 ? 5.664 5.152 -26.605 1.00 82.62 98 PHE A CA 1
ATOM 768 C C . PHE A 1 98 ? 6.823 4.262 -27.073 1.00 82.62 98 PHE A C 1
ATOM 770 O O . PHE A 1 98 ? 6.800 3.806 -28.215 1.00 82.62 98 PHE A O 1
ATOM 777 N N . ASP A 1 99 ? 7.772 3.961 -26.185 1.00 77.69 99 ASP A N 1
ATOM 778 C CA . ASP A 1 99 ? 8.917 3.101 -26.487 1.00 77.69 99 ASP A CA 1
ATOM 779 C C . ASP A 1 99 ? 8.475 1.678 -26.859 1.00 77.69 99 ASP A C 1
ATOM 781 O O . ASP A 1 99 ? 8.948 1.128 -27.850 1.00 77.69 99 ASP A O 1
ATOM 785 N N . MET A 1 100 ? 7.513 1.096 -26.132 1.00 74.56 100 MET A N 1
ATOM 786 C CA . MET A 1 100 ? 6.990 -0.245 -26.433 1.00 74.56 100 MET A CA 1
ATOM 787 C C . MET A 1 100 ? 6.237 -0.338 -27.769 1.00 74.56 100 MET A C 1
ATOM 789 O O . MET A 1 100 ? 6.145 -1.428 -28.318 1.00 74.56 100 MET A O 1
ATOM 793 N N . PHE A 1 101 ? 5.664 0.758 -28.281 1.00 73.69 101 PHE A N 1
ATOM 794 C CA . PHE A 1 101 ? 4.954 0.776 -29.571 1.00 73.69 101 PHE A CA 1
ATOM 795 C C . PHE A 1 101 ? 5.865 1.093 -30.771 1.00 73.69 101 PHE A C 1
ATOM 797 O O . PHE A 1 101 ? 5.407 1.029 -31.914 1.00 73.69 101 PHE A O 1
ATOM 804 N N . GLN A 1 102 ? 7.120 1.486 -30.531 1.00 65.50 102 GLN A N 1
ATOM 805 C CA . GLN A 1 102 ? 8.118 1.802 -31.565 1.00 65.50 102 GLN A CA 1
ATOM 806 C C . GLN A 1 102 ? 9.037 0.608 -31.898 1.00 65.50 102 GLN A C 1
ATOM 808 O O . GLN A 1 102 ? 9.781 0.680 -32.879 1.00 65.50 102 GLN A O 1
ATOM 813 N N . PHE A 1 103 ? 8.968 -0.473 -31.114 1.00 51.06 103 PHE A N 1
ATOM 814 C CA . PHE A 1 103 ? 9.618 -1.770 -31.347 1.00 51.06 103 PHE A CA 1
ATOM 815 C C . PHE A 1 103 ? 8.581 -2.853 -31.666 1.00 51.06 103 PHE A C 1
ATOM 817 O O . PHE A 1 103 ? 8.973 -3.847 -32.321 1.00 51.06 103 PHE A O 1
#

InterPro domains:
  IPR036388 Winged helix-like DNA-binding domain superfamily [G3DSA:1.10.10.10] (7-70)
  IPR036390 Winged helix DNA-binding domain superfamily [SSF46785] (12-60)

Organism: NCBI:txid41673

pLDDT: mean 90.57, std 8.26, range [51.06, 98.31]

Sequence (103 aa):
MLRQEVDEIEALLKGLEREGLVMQKEKGLIFKRKVYGLTPSGLEEAKKAKEDLENKANKLIQAIQNGDYSQIQSFESDIPLMLALSMIDMMMLQGLMFDMFQF

Radius of gyration: 18.64 Å; chains: 1; bounding box: 44×23×49 Å